Protein AF-A0A7X7FP21-F1 (afdb_monomer_lite)

Secondary structure (DSSP, 8-state):
-PPPP-EEEEE--TTTS---STTTTTS--HHHHGGG-TTS--SEEEEE--GGGGGGG-

pLDDT: mean 90.17, std 6.32, range [70.69, 96.56]

Foldseek 3Di:
DD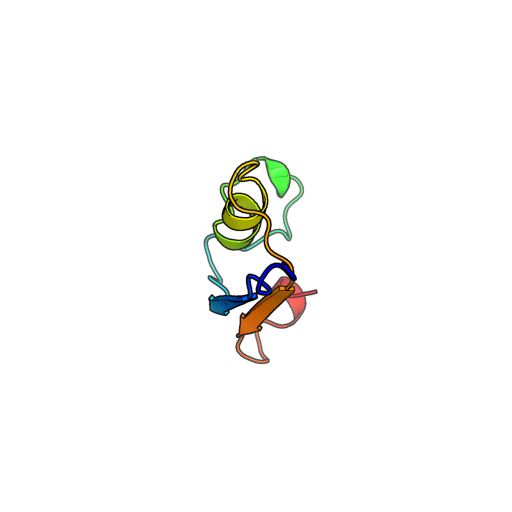DDAAEAEEEDDPPQLAQPDPCNVVGHHPLVVQCVDPVDHHPYYHYDYDPVCVVSVD

Sequence (58 aa):
MKRRKNVLIGLLGTTLDAGDESTRWERWRPSVSLCQHEDLLIDRFELLHQSKYNPLAK

Structure (mmCIF, N/CA/C/O backbone):
data_AF-A0A7X7FP21-F1
#
_entry.id   AF-A0A7X7FP21-F1
#
loop_
_atom_site.group_PDB
_atom_site.id
_atom_site.type_symbol
_atom_site.label_atom_id
_atom_site.label_alt_id
_atom_site.label_comp_id
_atom_site.label_asym_id
_atom_site.label_entity_id
_atom_site.label_seq_id
_atom_site.pdbx_PDB_ins_code
_atom_site.Cartn_x
_atom_site.Cartn_y
_atom_site.Cartn_z
_atom_site.occupancy
_atom_site.B_iso_or_equiv
_atom_site.auth_seq_id
_atom_site.auth_comp_id
_atom_site.auth_asym_id
_a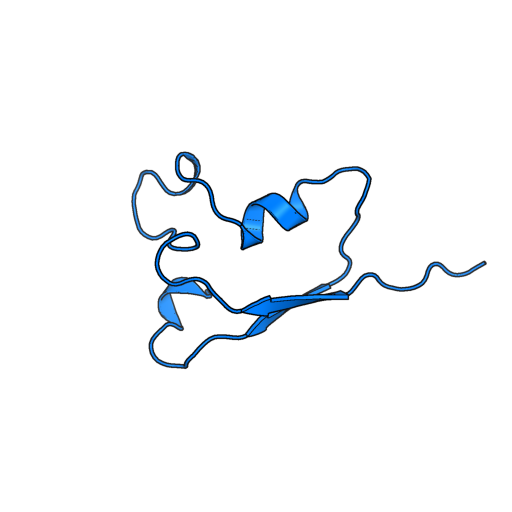tom_site.auth_atom_id
_atom_site.pdbx_PDB_model_num
ATOM 1 N N . MET A 1 1 ? -13.476 0.859 24.590 1.00 70.69 1 MET A N 1
ATOM 2 C CA . MET A 1 1 ? -14.312 0.947 23.366 1.00 70.69 1 MET A CA 1
ATOM 3 C C . MET A 1 1 ? -13.619 0.186 22.241 1.00 70.69 1 MET A C 1
ATOM 5 O O . MET A 1 1 ? -12.398 0.225 22.180 1.00 70.69 1 MET A O 1
ATOM 9 N N . LYS A 1 2 ? -14.353 -0.532 21.380 1.00 82.31 2 LYS A N 1
ATOM 10 C CA . LYS A 1 2 ? -13.766 -1.271 20.245 1.00 82.31 2 LYS A CA 1
ATOM 11 C C . LYS A 1 2 ? -13.393 -0.283 19.132 1.00 82.31 2 LYS A C 1
ATOM 13 O O . LYS A 1 2 ? -14.252 0.481 18.699 1.00 82.31 2 LYS A O 1
ATOM 18 N N . ARG A 1 3 ? -12.133 -0.289 18.680 1.00 88.69 3 ARG A N 1
ATOM 19 C CA . ARG A 1 3 ? -11.685 0.542 17.548 1.00 88.69 3 ARG A CA 1
ATOM 20 C C . ARG A 1 3 ? -12.439 0.132 16.282 1.00 88.69 3 ARG A C 1
ATOM 22 O O . ARG A 1 3 ? -12.598 -1.065 16.025 1.00 88.69 3 ARG A O 1
ATOM 29 N N . ARG A 1 4 ? -12.889 1.108 15.486 1.00 92.50 4 ARG A N 1
ATOM 30 C CA . ARG A 1 4 ? -13.367 0.826 14.126 1.00 92.50 4 ARG A CA 1
ATOM 31 C C . ARG A 1 4 ? -12.200 0.323 13.270 1.00 92.50 4 ARG A C 1
ATOM 33 O O . ARG A 1 4 ? -11.042 0.630 13.547 1.00 92.50 4 ARG A O 1
ATOM 40 N N . LYS A 1 5 ? -12.512 -0.493 12.269 1.00 95.25 5 LYS A N 1
ATOM 41 C CA . LYS A 1 5 ? -11.520 -1.011 11.328 1.00 95.25 5 LYS A CA 1
ATOM 42 C C . LYS A 1 5 ? -11.276 0.022 10.230 1.00 95.25 5 LYS A C 1
ATOM 44 O O . LYS A 1 5 ? -12.239 0.476 9.618 1.00 95.25 5 LYS A O 1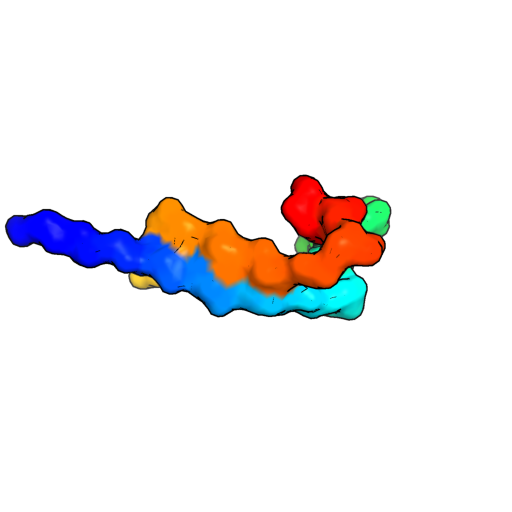
ATOM 49 N N . ASN A 1 6 ? -10.015 0.369 9.993 1.00 95.56 6 ASN A N 1
ATOM 50 C CA . ASN A 1 6 ? -9.606 1.242 8.899 1.00 95.56 6 ASN A CA 1
ATOM 51 C C . ASN A 1 6 ? -9.436 0.388 7.644 1.00 95.56 6 ASN A C 1
ATOM 53 O O . ASN A 1 6 ? -8.519 -0.430 7.566 1.00 95.56 6 ASN A O 1
ATOM 57 N N . VAL A 1 7 ? -10.344 0.553 6.686 1.00 96.56 7 VAL A N 1
ATOM 58 C CA . VAL A 1 7 ? -10.311 -0.171 5.413 1.00 96.56 7 VAL A CA 1
ATOM 59 C C . VAL A 1 7 ? -9.932 0.808 4.313 1.00 96.56 7 VAL A C 1
ATOM 61 O O . VAL A 1 7 ? -10.655 1.772 4.071 1.00 96.56 7 VAL A O 1
ATOM 64 N N . LEU A 1 8 ? -8.809 0.546 3.654 1.00 95.44 8 LEU A N 1
ATOM 65 C CA . LEU A 1 8 ? -8.372 1.275 2.473 1.00 95.44 8 LEU A CA 1
ATOM 66 C C . LEU A 1 8 ? -8.990 0.628 1.232 1.00 95.44 8 LEU A C 1
ATOM 68 O O . LEU A 1 8 ? -8.943 -0.591 1.086 1.00 95.44 8 LEU A O 1
ATOM 72 N N . ILE A 1 9 ? -9.557 1.442 0.346 1.00 96.50 9 ILE A N 1
ATOM 73 C CA . ILE A 1 9 ? -10.018 1.024 -0.979 1.00 96.50 9 ILE A CA 1
ATOM 74 C C . ILE A 1 9 ? -9.180 1.802 -1.987 1.00 96.50 9 ILE A C 1
ATOM 76 O O . ILE A 1 9 ? -9.195 3.032 -1.969 1.00 96.50 9 ILE A O 1
ATOM 80 N N . GLY A 1 10 ? -8.437 1.100 -2.835 1.00 94.25 10 GLY A N 1
ATOM 81 C CA . GLY A 1 10 ? -7.552 1.715 -3.823 1.00 94.25 10 GLY A CA 1
ATOM 82 C C . GLY A 1 10 ? -7.748 1.126 -5.209 1.00 94.25 10 GLY A C 1
ATOM 83 O O . GLY A 1 10 ? -8.290 0.036 -5.364 1.00 94.25 10 GLY A O 1
ATOM 84 N N . LEU A 1 11 ? -7.295 1.861 -6.218 1.00 95.25 11 LEU A N 1
ATOM 85 C CA . LEU A 1 11 ? -7.218 1.409 -7.602 1.00 95.25 11 LEU A CA 1
ATOM 86 C C . LEU A 1 11 ? -5.743 1.245 -7.959 1.00 95.25 11 LEU A C 1
ATOM 88 O O . LEU A 1 11 ? -4.963 2.169 -7.747 1.00 95.25 11 LEU A O 1
ATOM 92 N N . LEU A 1 12 ? -5.373 0.092 -8.509 1.00 94.25 12 LEU A N 1
ATOM 93 C CA . LEU A 1 12 ? -4.000 -0.196 -8.911 1.00 94.25 12 LEU A CA 1
ATOM 94 C C . LEU A 1 12 ? -3.531 0.781 -9.999 1.00 94.25 12 LEU A C 1
ATOM 96 O O . LEU A 1 12 ? -4.053 0.780 -11.119 1.00 94.25 12 LEU A O 1
ATOM 100 N N . GLY A 1 13 ? -2.497 1.563 -9.689 1.00 92.62 13 GLY A N 1
ATOM 101 C CA . GLY A 1 13 ? -1.815 2.415 -10.652 1.00 92.62 13 GLY A CA 1
ATOM 102 C C . GLY A 1 13 ? -0.764 1.628 -11.428 1.00 92.62 13 GLY A C 1
ATOM 103 O O . GLY A 1 13 ? 0.317 1.358 -10.924 1.00 92.62 13 GLY A O 1
ATOM 104 N N . THR A 1 14 ? -1.021 1.316 -12.695 1.00 91.12 14 THR A N 1
ATOM 105 C CA . THR A 1 14 ? -0.134 0.463 -13.516 1.00 91.12 14 THR A CA 1
ATOM 106 C C . THR A 1 14 ? 1.268 1.023 -13.734 1.00 91.12 14 THR A C 1
ATOM 108 O O . THR A 1 14 ? 2.170 0.278 -14.097 1.00 91.12 14 THR A O 1
ATOM 111 N N . THR A 1 15 ? 1.442 2.334 -13.558 1.00 90.75 15 THR A N 1
ATOM 112 C CA . THR A 1 15 ? 2.724 3.018 -13.755 1.00 90.75 15 THR A CA 1
ATOM 113 C C . THR A 1 15 ? 3.497 3.159 -12.448 1.00 90.75 15 THR A C 1
ATOM 115 O O . THR A 1 15 ? 4.666 2.798 -12.393 1.00 90.75 15 THR A O 1
ATOM 118 N N . LEU A 1 16 ? 2.862 3.701 -11.402 1.00 91.19 16 LEU A N 1
ATOM 119 C CA . LEU A 1 16 ? 3.541 4.007 -10.139 1.00 91.19 16 LEU A CA 1
ATOM 120 C C . LEU A 1 16 ? 3.538 2.833 -9.155 1.00 91.19 16 LEU A C 1
ATOM 122 O O . LEU A 1 16 ? 4.454 2.734 -8.355 1.00 91.19 16 LEU A O 1
ATOM 126 N N . ASP A 1 17 ? 2.559 1.925 -9.208 1.00 90.00 17 ASP A N 1
ATOM 127 C CA . ASP A 1 17 ? 2.533 0.751 -8.324 1.00 90.00 17 ASP A CA 1
ATOM 128 C C . ASP A 1 17 ? 3.280 -0.462 -8.901 1.00 90.00 17 ASP A C 1
ATOM 130 O O . ASP A 1 17 ? 3.379 -1.487 -8.216 1.00 90.00 17 ASP A O 1
ATOM 134 N N . ALA A 1 18 ? 3.833 -0.353 -10.116 1.00 87.75 18 ALA A N 1
ATOM 135 C CA . ALA A 1 18 ? 4.637 -1.403 -10.736 1.00 87.75 18 ALA A CA 1
ATOM 136 C C . ALA A 1 18 ? 5.847 -1.759 -9.853 1.00 87.75 18 ALA A C 1
ATOM 138 O O . ALA A 1 18 ? 6.523 -0.877 -9.320 1.00 87.75 18 ALA A O 1
ATOM 139 N N . GLY A 1 19 ? 6.104 -3.056 -9.664 1.00 77.38 19 GLY A N 1
ATOM 140 C CA . GLY A 1 19 ? 7.101 -3.557 -8.712 1.00 77.38 19 GLY A CA 1
ATOM 141 C C . GLY A 1 19 ? 7.881 -4.758 -9.236 1.00 77.38 19 GLY A C 1
ATOM 142 O O . GLY A 1 19 ? 8.321 -5.590 -8.440 1.00 77.38 19 GLY A O 1
ATOM 143 N N . ASP A 1 20 ? 7.988 -4.854 -10.558 1.00 71.94 20 ASP A N 1
ATOM 144 C CA . ASP A 1 20 ? 8.435 -6.038 -11.299 1.00 71.94 20 ASP A CA 1
ATOM 145 C C . ASP A 1 20 ? 9.939 -5.966 -11.621 1.00 71.94 20 ASP A C 1
ATOM 147 O O . ASP A 1 20 ? 10.538 -6.930 -12.091 1.00 71.94 20 ASP A O 1
ATOM 151 N N . GLU A 1 21 ? 10.554 -4.811 -11.364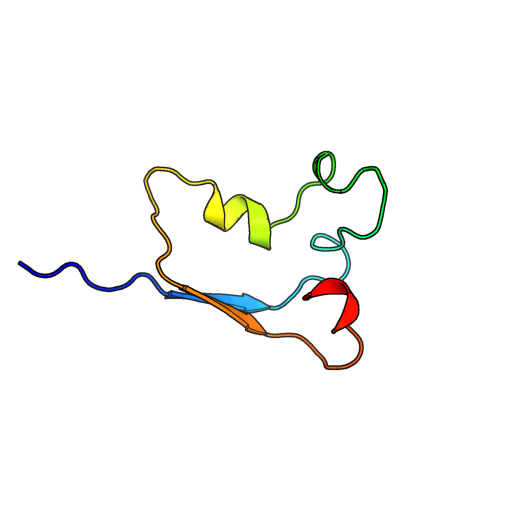 1.00 75.62 21 GLU A N 1
ATOM 152 C CA . GLU A 1 21 ? 11.967 -4.527 -11.601 1.00 75.62 21 GLU A CA 1
ATOM 153 C C . GLU A 1 21 ? 12.801 -4.805 -10.339 1.00 75.62 21 GLU A C 1
ATOM 155 O O . GLU A 1 21 ? 12.304 -4.743 -9.211 1.00 75.62 21 GLU A O 1
ATOM 160 N N . SER A 1 22 ? 14.104 -5.052 -10.507 1.00 82.31 22 SER A N 1
ATOM 161 C CA . SER A 1 22 ? 15.055 -5.197 -9.389 1.00 82.31 22 SER A CA 1
ATOM 162 C C . SER A 1 22 ? 15.072 -3.982 -8.450 1.00 82.31 22 SER A C 1
ATOM 164 O O . SER A 1 22 ? 15.416 -4.109 -7.279 1.00 82.31 22 SER A O 1
ATOM 166 N N . THR A 1 23 ? 14.634 -2.826 -8.946 1.00 82.75 23 THR A N 1
ATOM 167 C CA . THR A 1 23 ? 14.507 -1.542 -8.246 1.00 82.75 23 THR A CA 1
ATOM 168 C C . THR A 1 23 ? 13.142 -1.357 -7.560 1.00 82.75 23 THR A C 1
ATOM 170 O O . THR A 1 23 ? 12.765 -0.234 -7.221 1.00 82.75 23 THR A O 1
ATOM 173 N N . ARG A 1 24 ? 12.379 -2.440 -7.316 1.00 82.00 24 ARG A N 1
ATOM 174 C CA . ARG A 1 24 ? 11.026 -2.428 -6.705 1.00 82.00 24 ARG A CA 1
ATOM 175 C C . ARG A 1 24 ? 10.884 -1.514 -5.483 1.00 82.00 24 ARG A C 1
ATOM 177 O O . ARG A 1 24 ? 9.821 -0.926 -5.298 1.00 82.00 24 ARG A O 1
ATOM 184 N N . TRP A 1 25 ? 11.911 -1.437 -4.636 1.00 85.31 25 TRP A N 1
ATOM 185 C CA . TRP A 1 25 ? 11.903 -0.649 -3.395 1.00 85.31 25 TRP A CA 1
ATOM 186 C C . TRP A 1 25 ? 12.458 0.770 -3.549 1.00 85.31 25 TRP A C 1
ATOM 188 O O . TRP A 1 25 ? 12.308 1.580 -2.641 1.00 85.31 25 TRP A O 1
ATOM 198 N N . GLU A 1 26 ? 13.083 1.079 -4.683 1.00 86.56 26 GLU A N 1
ATOM 199 C CA . GLU A 1 26 ? 13.669 2.394 -4.970 1.00 86.56 26 GLU A CA 1
ATOM 200 C C . GLU A 1 26 ? 12.650 3.344 -5.612 1.00 86.56 26 GLU A C 1
ATOM 202 O O . GLU A 1 26 ? 12.782 4.564 -5.527 1.00 86.56 26 GLU A O 1
ATOM 207 N N . ARG A 1 27 ? 11.609 2.795 -6.253 1.00 87.44 27 ARG A N 1
ATOM 208 C CA . ARG A 1 27 ? 10.540 3.578 -6.881 1.00 87.44 27 ARG A CA 1
ATOM 209 C C . ARG A 1 27 ? 9.412 3.853 -5.893 1.00 87.44 27 ARG A C 1
ATOM 211 O O . ARG A 1 27 ? 9.035 3.005 -5.086 1.00 87.44 27 ARG A O 1
ATOM 218 N N . TRP A 1 28 ? 8.836 5.048 -5.990 1.00 89.06 28 TRP A N 1
ATOM 219 C CA . TRP A 1 28 ? 7.684 5.424 -5.179 1.00 89.06 28 TRP A CA 1
ATOM 220 C C . TRP A 1 28 ? 6.425 4.674 -5.627 1.00 89.06 28 TRP A C 1
ATOM 222 O O . TRP A 1 28 ? 6.004 4.812 -6.775 1.00 89.06 28 TRP A O 1
ATOM 232 N N . ARG A 1 29 ? 5.818 3.921 -4.699 1.00 92.62 29 ARG A N 1
ATOM 233 C CA . ARG A 1 29 ? 4.597 3.131 -4.913 1.00 92.62 29 ARG A CA 1
ATOM 234 C C . ARG A 1 29 ? 3.489 3.624 -3.975 1.00 92.62 29 ARG A C 1
ATOM 236 O O . ARG A 1 29 ? 3.533 3.287 -2.788 1.00 92.62 29 ARG A O 1
ATOM 243 N N . PRO A 1 30 ? 2.500 4.396 -4.463 1.00 92.88 30 PRO A N 1
ATOM 244 C CA . PRO A 1 30 ? 1.447 4.979 -3.629 1.00 92.88 30 PRO A CA 1
ATOM 245 C C . PRO A 1 30 ? 0.709 3.955 -2.760 1.00 92.88 30 PRO A C 1
ATOM 247 O O . PRO A 1 30 ? 0.484 4.207 -1.575 1.00 92.88 30 PRO A O 1
ATOM 250 N N . SER A 1 31 ? 0.403 2.777 -3.316 1.00 92.81 31 SER A N 1
ATOM 251 C CA . SER A 1 31 ? -0.266 1.692 -2.591 1.00 92.81 31 SER A CA 1
ATOM 252 C C . SER A 1 31 ? 0.572 1.174 -1.415 1.00 92.81 31 SER A C 1
ATOM 254 O O . SER A 1 31 ? 0.024 0.803 -0.382 1.00 92.81 31 SER A O 1
ATOM 256 N N . VAL A 1 32 ? 1.903 1.186 -1.532 1.00 91.31 32 VAL A N 1
ATOM 257 C CA . VAL A 1 32 ? 2.811 0.784 -0.446 1.00 91.31 32 VAL A CA 1
ATOM 258 C C . VAL A 1 32 ? 2.984 1.912 0.567 1.00 91.31 32 VAL A C 1
ATOM 260 O O . VAL A 1 32 ? 2.888 1.664 1.766 1.00 91.31 32 VAL A O 1
ATOM 263 N N . SER A 1 33 ? 3.211 3.147 0.107 1.00 91.69 33 SER A N 1
ATOM 264 C CA . SER A 1 33 ? 3.433 4.303 0.985 1.00 91.69 33 SER A CA 1
ATOM 265 C C . SER A 1 33 ? 2.254 4.558 1.923 1.00 91.69 33 SER A C 1
ATOM 267 O O . SER A 1 33 ? 2.471 4.853 3.094 1.00 91.69 33 SER A O 1
ATOM 269 N N . LEU A 1 34 ? 1.014 4.351 1.463 1.00 91.88 34 LEU A N 1
ATOM 270 C CA . LEU A 1 34 ? -0.179 4.457 2.312 1.00 91.88 34 LEU A CA 1
ATOM 271 C C . LEU A 1 34 ? -0.150 3.515 3.526 1.00 91.88 34 LEU A C 1
ATOM 273 O O . LEU A 1 34 ? -0.720 3.840 4.564 1.00 91.88 34 LEU A O 1
ATOM 277 N N . CYS A 1 35 ? 0.528 2.372 3.422 1.00 92.56 35 CYS A N 1
ATOM 278 C CA . CYS A 1 35 ? 0.671 1.413 4.515 1.00 92.56 35 CYS A CA 1
ATOM 279 C C . CYS A 1 35 ? 1.895 1.673 5.412 1.00 92.56 35 CYS A C 1
ATOM 281 O O . CYS A 1 35 ? 2.089 0.939 6.377 1.00 92.56 35 CYS A O 1
ATOM 283 N N . GLN A 1 36 ? 2.716 2.686 5.116 1.00 92.06 36 GLN A N 1
ATOM 284 C CA . GLN A 1 36 ? 3.924 3.029 5.883 1.00 92.06 36 GLN A CA 1
ATOM 285 C C . GLN A 1 36 ? 3.692 4.137 6.926 1.00 92.06 36 GLN A C 1
ATOM 287 O O . GLN A 1 36 ? 4.618 4.516 7.635 1.00 92.06 36 GLN A O 1
ATOM 292 N N . HIS A 1 37 ? 2.471 4.665 7.037 1.00 93.38 37 HIS A N 1
ATOM 293 C CA . HIS A 1 37 ? 2.138 5.702 8.011 1.00 93.38 37 HIS A CA 1
ATOM 294 C C . HIS A 1 37 ? 1.906 5.102 9.407 1.00 93.38 37 HIS A C 1
ATOM 296 O O . HIS A 1 37 ? 0.899 4.432 9.636 1.00 93.38 37 HIS A O 1
ATOM 302 N N . GLU A 1 38 ? 2.800 5.394 10.355 1.00 91.81 38 GLU A N 1
ATOM 303 C CA . GLU A 1 38 ? 2.741 4.865 11.730 1.00 91.81 38 GLU A CA 1
ATOM 304 C C . GLU A 1 38 ? 1.457 5.274 12.476 1.00 91.81 38 GLU A C 1
ATOM 306 O O . GLU A 1 38 ? 0.865 4.470 13.199 1.00 91.81 38 GLU A O 1
ATOM 311 N N . ASP A 1 39 ? 0.965 6.488 12.222 1.00 94.12 39 ASP A N 1
ATOM 312 C CA . ASP A 1 39 ? -0.248 7.027 12.852 1.00 94.12 39 ASP A CA 1
ATOM 313 C C . ASP A 1 39 ? -1.553 6.565 12.176 1.00 94.12 39 ASP A C 1
ATOM 315 O O . ASP A 1 39 ? -2.648 6.750 12.717 1.00 94.12 39 ASP A O 1
ATOM 319 N N . LEU A 1 40 ? -1.466 5.943 10.994 1.00 92.06 40 LEU A N 1
ATOM 320 C CA . LEU A 1 40 ? -2.613 5.481 10.211 1.00 92.06 40 LEU A CA 1
ATOM 321 C C . LEU A 1 40 ? -2.532 3.971 9.988 1.00 92.06 40 LEU A C 1
ATOM 323 O O . LEU A 1 40 ? -2.236 3.473 8.905 1.00 92.06 40 LEU A O 1
ATOM 327 N N . LEU A 1 41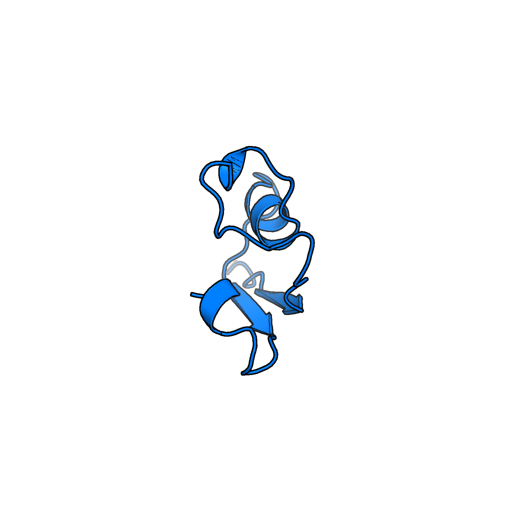 ? -2.869 3.222 11.034 1.00 93.19 41 LEU A N 1
ATOM 328 C CA . LEU A 1 41 ? -2.901 1.765 10.967 1.00 93.19 41 LEU A CA 1
ATOM 329 C C . LEU A 1 41 ? -4.080 1.281 10.115 1.00 93.19 41 LEU A C 1
ATOM 331 O O . LEU A 1 41 ? -5.234 1.315 10.563 1.00 93.19 41 LEU A O 1
ATOM 335 N N . ILE A 1 42 ? -3.775 0.800 8.913 1.00 95.00 42 ILE A N 1
ATOM 336 C CA . ILE A 1 42 ? -4.720 0.155 7.999 1.00 95.00 42 ILE A CA 1
ATOM 337 C C . ILE A 1 42 ? -4.937 -1.298 8.434 1.00 95.00 42 ILE A C 1
ATOM 339 O O . ILE A 1 42 ? -3.993 -2.068 8.570 1.00 95.00 42 ILE A O 1
ATOM 343 N N . ASP A 1 43 ? -6.193 -1.685 8.658 1.00 95.50 43 ASP A N 1
ATOM 344 C CA . ASP A 1 43 ? -6.550 -3.064 9.011 1.00 95.50 43 ASP A CA 1
ATOM 345 C C . ASP A 1 43 ? -6.726 -3.956 7.776 1.00 95.50 43 ASP A C 1
ATOM 347 O O . ASP A 1 43 ? -6.569 -5.173 7.864 1.00 95.50 43 ASP A O 1
ATOM 351 N N . ARG A 1 44 ? -7.125 -3.367 6.644 1.00 95.38 44 ARG A N 1
ATOM 352 C CA . ARG A 1 44 ? -7.371 -4.077 5.388 1.00 95.38 44 ARG A CA 1
ATOM 353 C C . ARG A 1 44 ? -7.210 -3.137 4.206 1.00 95.38 44 ARG A C 1
ATOM 355 O O . ARG A 1 44 ? -7.697 -2.010 4.257 1.00 95.38 44 ARG A O 1
ATOM 362 N N . PHE A 1 45 ? -6.603 -3.634 3.137 1.00 95.62 45 PHE A N 1
ATOM 363 C CA . PHE A 1 45 ? -6.479 -2.919 1.877 1.00 95.62 45 PHE A CA 1
ATOM 364 C C . PHE A 1 45 ? -7.159 -3.717 0.760 1.00 95.62 45 PHE A C 1
ATOM 366 O O . PHE A 1 45 ? -6.703 -4.790 0.383 1.00 95.62 45 PHE A O 1
ATOM 373 N N . GLU A 1 46 ? -8.271 -3.184 0.261 1.00 96.12 46 GLU A N 1
ATOM 374 C CA . GLU A 1 46 ? -8.984 -3.667 -0.917 1.00 96.12 46 G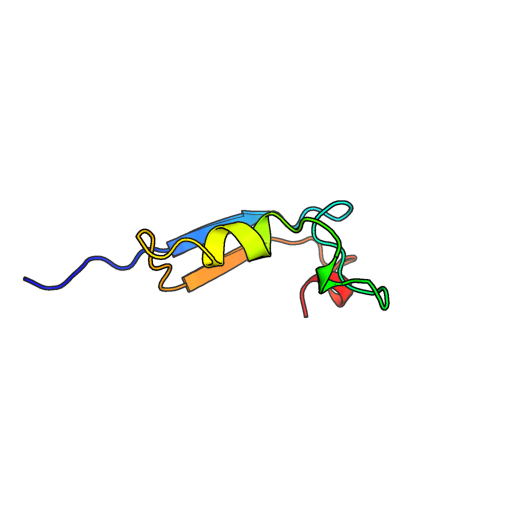LU A CA 1
ATOM 375 C C . GLU A 1 46 ? -8.415 -2.967 -2.161 1.00 96.12 46 GLU A C 1
ATOM 377 O O . GLU A 1 46 ? -8.729 -1.802 -2.430 1.00 96.12 46 GLU A O 1
ATOM 382 N N . LEU A 1 47 ? -7.547 -3.660 -2.902 1.00 95.06 47 LEU A N 1
ATOM 383 C CA . LEU A 1 47 ? -6.942 -3.136 -4.125 1.00 95.06 47 LEU A CA 1
ATOM 384 C C . LEU A 1 47 ? -7.722 -3.609 -5.354 1.00 95.06 47 LEU A C 1
ATOM 386 O O . LEU A 1 47 ? -7.676 -4.772 -5.750 1.00 95.06 47 LEU A O 1
ATOM 390 N N . LEU A 1 48 ? -8.426 -2.677 -5.981 1.00 95.81 48 LEU A N 1
ATOM 391 C CA . LEU A 1 48 ? -9.162 -2.898 -7.213 1.00 95.81 48 LEU A CA 1
ATOM 392 C C . LEU A 1 48 ? -8.206 -2.816 -8.406 1.00 95.81 48 LEU A C 1
ATOM 394 O O . LEU A 1 48 ? -7.464 -1.846 -8.562 1.00 95.81 48 LEU A O 1
ATOM 398 N N . HIS A 1 49 ? -8.249 -3.808 -9.290 1.00 94.88 49 HIS A N 1
ATOM 399 C CA . HIS A 1 49 ? -7.442 -3.821 -10.506 1.00 94.88 49 HIS A CA 1
ATOM 400 C C . HIS A 1 49 ? -8.188 -4.482 -11.666 1.00 94.88 49 HIS A C 1
ATOM 402 O O . HIS A 1 49 ? -9.088 -5.300 -11.479 1.00 94.88 49 HIS A O 1
ATOM 408 N N . GLN A 1 50 ? -7.798 -4.146 -12.897 1.00 94.94 50 GLN A N 1
ATOM 409 C CA . GLN A 1 50 ? -8.278 -4.871 -14.074 1.00 94.94 50 GLN A CA 1
ATOM 410 C C . GLN A 1 50 ? -7.587 -6.238 -14.159 1.00 94.94 50 GLN A C 1
ATOM 412 O O . GLN A 1 50 ? -6.408 -6.366 -13.818 1.00 94.94 50 GLN A O 1
ATOM 417 N N . SER A 1 51 ? -8.279 -7.253 -14.682 1.00 94.25 51 SER A N 1
ATOM 418 C CA . SER A 1 51 ? -7.754 -8.626 -14.771 1.00 94.25 51 SER A CA 1
ATOM 419 C C . SER A 1 51 ? -6.430 -8.722 -15.539 1.00 94.25 51 SER A C 1
ATOM 421 O O . SER A 1 51 ? -5.563 -9.505 -15.164 1.00 94.25 51 SER A O 1
ATOM 423 N N . LYS A 1 52 ? -6.222 -7.880 -16.563 1.00 94.06 52 LYS A N 1
ATOM 424 C CA . LYS A 1 52 ? -4.959 -7.820 -17.326 1.00 94.06 52 LYS A CA 1
ATOM 425 C C . LYS A 1 52 ? -3.741 -7.391 -16.495 1.00 94.06 52 LYS A C 1
ATOM 427 O O . LYS A 1 52 ? -2.620 -7.691 -16.883 1.00 94.06 52 LYS A O 1
ATOM 432 N N . TYR A 1 53 ? -3.952 -6.727 -15.358 1.00 92.94 53 TYR A N 1
ATOM 433 C CA . TYR A 1 53 ? -2.892 -6.279 -14.448 1.00 92.94 53 TYR A CA 1
ATOM 434 C C . TYR A 1 53 ? -2.748 -7.171 -13.212 1.00 92.94 53 TYR A C 1
ATOM 436 O O . TYR A 1 53 ? -2.079 -6.792 -12.259 1.00 92.94 53 TYR A O 1
ATOM 444 N N . ASN A 1 54 ? -3.327 -8.375 -13.229 1.00 91.12 54 ASN A N 1
ATOM 445 C CA . ASN A 1 54 ? -3.140 -9.361 -12.165 1.00 91.12 54 ASN A CA 1
ATOM 446 C C . ASN A 1 54 ? -1.658 -9.636 -11.815 1.00 91.12 54 ASN A C 1
ATOM 448 O O . ASN A 1 54 ? -1.379 -9.819 -10.637 1.00 91.12 54 ASN A O 1
ATOM 452 N N . PRO A 1 55 ? -0.689 -9.636 -12.759 1.00 88.94 55 PRO A N 1
ATOM 453 C CA . PRO A 1 55 ? 0.725 -9.800 -12.405 1.00 88.94 55 PRO A CA 1
ATOM 454 C C . PRO A 1 55 ? 1.263 -8.725 -11.447 1.00 88.94 55 PRO A C 1
ATOM 456 O O . PRO A 1 55 ? 2.084 -9.043 -10.599 1.00 88.94 55 PRO A O 1
ATOM 459 N N . LEU A 1 56 ? 0.753 -7.492 -11.539 1.00 87.81 56 LEU A N 1
ATOM 460 C CA . LEU A 1 56 ? 1.158 -6.360 -10.696 1.00 87.81 56 LEU A CA 1
ATOM 461 C C . LEU A 1 56 ? 0.483 -6.366 -9.310 1.00 87.81 56 LEU A C 1
ATOM 463 O O . LEU A 1 56 ? 0.914 -5.646 -8.413 1.00 87.81 56 LEU A O 1
ATOM 467 N N . ALA A 1 57 ? -0.602 -7.131 -9.154 1.00 86.12 57 ALA A N 1
ATOM 468 C CA . ALA A 1 57 ? -1.443 -7.165 -7.954 1.00 86.12 57 ALA A CA 1
ATOM 469 C C . ALA A 1 57 ? -1.176 -8.379 -7.042 1.00 86.12 57 ALA A C 1
ATOM 471 O O . ALA A 1 57 ? -1.871 -8.543 -6.039 1.00 86.12 57 ALA A O 1
ATOM 472 N N . LYS A 1 58 ? -0.218 -9.240 -7.406 1.00 72.69 58 LYS A N 1
ATOM 473 C CA . LYS A 1 58 ? 0.152 -10.448 -6.655 1.00 72.69 58 LYS A CA 1
ATOM 474 C C . LYS A 1 58 ? 1.262 -10.212 -5.636 1.00 72.69 58 LYS A C 1
ATOM 476 O O . LYS A 1 58 ? 2.117 -9.321 -5.850 1.00 72.69 58 LYS A O 1
#

Radius of gyration: 13.09 Å; chains: 1; bounding box: 29×18×41 Å